Protein AF-A0A8J2E1I3-F1 (afdb_monomer_lite)

InterPro domains:
  IPR005821 Ion transport domain [PF00520] (4-92)
  IPR043203 Voltage-gated cation channel calcium and sodium [PTHR10037] (4-93)

Structure (mmCIF, N/CA/C/O backbone):
data_AF-A0A8J2E1I3-F1
#
_entry.id   AF-A0A8J2E1I3-F1
#
loop_
_atom_site.group_PDB
_atom_site.id
_atom_site.type_symbol
_atom_site.label_atom_id
_atom_site.label_alt_id
_atom_site.label_comp_id
_atom_site.label_asym_id
_atom_site.label_entity_id
_atom_site.label_seq_id
_atom_site.pdbx_PDB_ins_code
_atom_site.Cartn_x
_atom_site.Cartn_y
_atom_site.Cartn_z
_atom_site.occupancy
_atom_site.B_iso_or_equiv
_atom_site.auth_seq_id
_atom_site.auth_comp_id
_atom_site.auth_asym_id
_atom_site.auth_atom_id
_atom_site.pdbx_PDB_model_num
ATOM 1 N N . MET A 1 1 ? 33.029 -9.021 -20.312 1.00 54.19 1 MET A N 1
ATOM 2 C CA . MET A 1 1 ? 32.842 -8.884 -18.852 1.00 54.19 1 MET A CA 1
ATOM 3 C C . MET A 1 1 ? 31.464 -9.432 -18.519 1.00 54.19 1 MET A C 1
ATOM 5 O O . MET A 1 1 ? 30.497 -8.863 -18.999 1.00 54.19 1 MET A O 1
ATOM 9 N N . ASN A 1 2 ? 31.370 -10.546 -17.786 1.00 71.19 2 ASN A N 1
ATOM 10 C CA . ASN A 1 2 ? 30.108 -10.954 -17.157 1.00 71.19 2 ASN A CA 1
ATOM 11 C C . ASN A 1 2 ? 30.011 -10.188 -15.841 1.00 71.19 2 ASN A C 1
ATOM 13 O O . ASN A 1 2 ? 30.880 -10.343 -14.988 1.00 71.19 2 ASN A O 1
ATOM 17 N N . LEU A 1 3 ? 29.017 -9.309 -15.721 1.00 84.62 3 LEU A N 1
ATOM 18 C CA . LEU A 1 3 ? 28.892 -8.406 -14.575 1.00 84.62 3 LEU A CA 1
ATOM 19 C C . LEU A 1 3 ? 28.161 -9.039 -13.374 1.00 84.62 3 LEU A C 1
ATOM 21 O O . LEU A 1 3 ? 27.987 -8.368 -12.369 1.00 84.62 3 LEU A O 1
ATOM 25 N N . ASN A 1 4 ? 27.779 -10.323 -13.454 1.00 92.06 4 ASN A N 1
ATOM 26 C CA . ASN A 1 4 ? 27.189 -11.120 -12.366 1.00 92.06 4 ASN A CA 1
ATOM 27 C C . ASN A 1 4 ? 26.101 -10.396 -11.542 1.00 92.06 4 ASN A C 1
ATOM 29 O O . ASN A 1 4 ? 26.035 -10.565 -10.327 1.00 92.06 4 ASN A O 1
ATOM 33 N N . TYR A 1 5 ? 25.250 -9.598 -12.191 1.00 93.12 5 TYR A N 1
ATOM 34 C CA . TYR A 1 5 ? 24.097 -8.977 -11.539 1.00 93.12 5 TYR A CA 1
ATOM 35 C C . TYR A 1 5 ? 22.918 -9.947 -11.459 1.00 93.12 5 TYR A C 1
ATOM 37 O O . TYR A 1 5 ? 22.726 -10.778 -12.351 1.00 93.12 5 TYR A O 1
ATOM 45 N N . THR A 1 6 ? 22.114 -9.802 -10.410 1.00 95.62 6 THR A N 1
ATOM 46 C CA . THR A 1 6 ? 20.837 -10.494 -10.225 1.00 95.62 6 THR A CA 1
ATOM 47 C C . THR A 1 6 ? 19.691 -9.487 -10.296 1.00 95.62 6 THR A C 1
ATOM 49 O O . THR A 1 6 ? 19.847 -8.324 -9.930 1.00 95.62 6 THR A O 1
ATOM 52 N N . TRP A 1 7 ? 18.547 -9.930 -10.817 1.00 94.94 7 TRP A N 1
ATOM 53 C CA . TRP A 1 7 ? 17.293 -9.184 -10.758 1.00 94.94 7 TRP A CA 1
ATOM 54 C C . TRP A 1 7 ? 16.470 -9.754 -9.610 1.00 94.94 7 TRP A C 1
ATOM 56 O O . TRP A 1 7 ? 16.075 -10.921 -9.655 1.00 94.94 7 TRP A O 1
ATOM 66 N N . GLU A 1 8 ? 16.265 -8.961 -8.566 1.00 96.50 8 GLU A N 1
ATOM 67 C CA . GLU A 1 8 ? 15.612 -9.400 -7.335 1.00 96.50 8 GLU A CA 1
ATOM 68 C C . GLU A 1 8 ? 14.347 -8.583 -7.092 1.00 96.50 8 GLU A C 1
ATOM 70 O O . GLU A 1 8 ? 14.307 -7.385 -7.365 1.00 96.50 8 GLU A O 1
ATOM 75 N N . ASN A 1 9 ? 13.308 -9.254 -6.598 1.00 96.12 9 ASN A N 1
ATOM 76 C CA . ASN A 1 9 ? 12.053 -8.621 -6.211 1.00 96.12 9 ASN A CA 1
ATOM 77 C C . ASN A 1 9 ? 12.065 -8.314 -4.709 1.00 96.12 9 ASN A C 1
ATOM 79 O O . ASN A 1 9 ? 12.675 -9.047 -3.921 1.00 96.12 9 ASN A O 1
ATOM 83 N N . SER A 1 10 ? 11.335 -7.279 -4.305 1.00 96.50 10 SER A N 1
ATOM 84 C CA . SER A 1 10 ? 11.076 -7.002 -2.896 1.00 96.50 10 SER A CA 1
ATOM 85 C C . SER A 1 10 ? 10.282 -8.139 -2.250 1.00 96.50 10 SER A C 1
ATOM 87 O O . SER A 1 10 ? 9.561 -8.892 -2.904 1.00 96.50 10 SER A O 1
ATOM 89 N N . LYS A 1 11 ? 10.422 -8.303 -0.931 1.00 95.81 11 LYS A N 1
ATOM 90 C CA . LYS A 1 11 ? 9.734 -9.383 -0.194 1.00 95.81 11 LYS A CA 1
ATOM 91 C C . LYS A 1 11 ? 8.247 -9.100 0.014 1.00 95.81 11 LYS A C 1
ATOM 93 O O . LYS A 1 11 ? 7.453 -10.033 0.095 1.00 95.81 11 LYS A O 1
ATOM 98 N N . ILE A 1 12 ? 7.898 -7.825 0.157 1.00 97.88 12 ILE A N 1
ATOM 99 C CA . ILE A 1 12 ? 6.536 -7.336 0.343 1.00 97.88 12 ILE A CA 1
ATOM 100 C C . ILE A 1 12 ? 6.171 -6.566 -0.919 1.00 97.88 12 ILE A C 1
ATOM 102 O O . ILE A 1 12 ? 6.792 -5.554 -1.221 1.00 97.88 12 ILE A O 1
ATOM 106 N N . THR A 1 13 ? 5.204 -7.076 -1.677 1.00 97.69 13 THR A N 1
ATOM 107 C CA . THR A 1 13 ? 4.840 -6.542 -2.996 1.00 97.69 13 THR A CA 1
ATOM 108 C C . THR A 1 13 ? 3.327 -6.434 -3.149 1.00 97.69 13 THR A C 1
ATOM 110 O O . THR A 1 13 ? 2.558 -6.748 -2.236 1.00 97.69 13 THR A O 1
ATOM 113 N N . PHE A 1 14 ? 2.892 -6.005 -4.334 1.00 98.06 14 PHE A N 1
ATOM 114 C CA . PHE A 1 14 ? 1.489 -5.964 -4.742 1.00 98.06 14 PHE A CA 1
ATOM 115 C C . PHE A 1 14 ? 1.168 -6.971 -5.863 1.00 98.06 14 PHE A C 1
ATOM 117 O O . PHE A 1 14 ? 0.153 -6.830 -6.540 1.0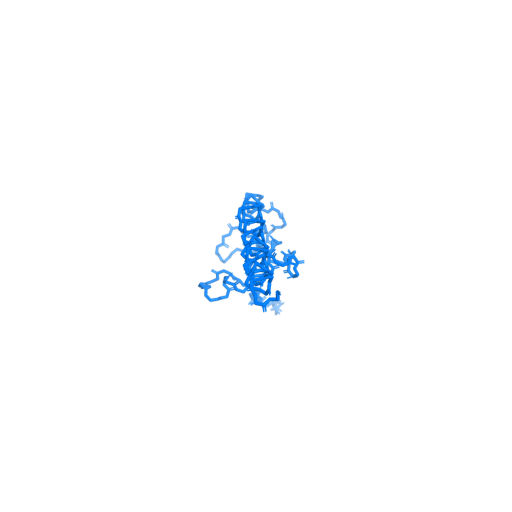0 98.06 14 PHE A O 1
ATOM 124 N N . ASP A 1 15 ? 1.996 -8.010 -6.043 1.00 97.56 15 ASP A N 1
ATOM 125 C CA . ASP A 1 15 ? 1.869 -8.969 -7.157 1.00 97.56 15 ASP A CA 1
ATOM 126 C C . ASP A 1 15 ? 0.574 -9.792 -7.096 1.00 97.56 15 ASP A C 1
ATOM 128 O O . ASP A 1 15 ? 0.011 -10.186 -8.118 1.00 97.56 15 ASP A O 1
ATOM 132 N N . HIS A 1 16 ? 0.075 -10.051 -5.885 1.00 97.62 16 HIS A N 1
ATOM 133 C CA . HIS A 1 16 ? -1.219 -10.686 -5.677 1.00 97.62 16 HIS A CA 1
ATOM 134 C C . HIS A 1 16 ? -1.884 -10.218 -4.382 1.00 97.62 16 HIS A C 1
ATOM 136 O O . HIS A 1 16 ? -1.239 -9.784 -3.428 1.00 97.62 16 HIS A O 1
ATOM 142 N N . VAL A 1 17 ? -3.200 -10.415 -4.307 1.00 97.62 17 VAL A N 1
ATOM 143 C CA . VAL A 1 17 ? -4.052 -9.905 -3.221 1.00 97.62 17 VAL A CA 1
ATOM 144 C C . VAL A 1 17 ? -3.557 -10.315 -1.824 1.00 97.62 17 VAL A C 1
ATOM 146 O O . VAL A 1 17 ? -3.553 -9.493 -0.917 1.00 97.62 17 VAL A O 1
ATOM 149 N N . GLY A 1 18 ? -3.082 -11.553 -1.641 1.00 97.75 18 GLY A N 1
ATOM 150 C CA . GLY A 1 18 ? -2.589 -12.026 -0.338 1.00 97.75 18 GLY A CA 1
ATOM 151 C C . GLY A 1 18 ? -1.391 -11.242 0.222 1.00 97.75 18 GLY A C 1
ATOM 152 O O . GLY A 1 18 ? -1.433 -10.812 1.371 1.00 97.75 18 GLY A O 1
ATOM 153 N N . VAL A 1 19 ? -0.340 -11.025 -0.579 1.00 97.75 19 VAL A N 1
ATOM 154 C CA . VAL A 1 19 ? 0.841 -10.254 -0.152 1.00 97.75 19 VAL A CA 1
ATOM 155 C C . VAL A 1 19 ? 0.526 -8.760 -0.099 1.00 97.75 19 VAL A C 1
ATOM 157 O O . VAL A 1 19 ? 0.977 -8.084 0.820 1.00 97.75 19 VAL A O 1
ATOM 160 N N . ALA A 1 20 ? -0.359 -8.274 -0.977 1.00 98.12 20 ALA A N 1
ATOM 161 C CA . ALA A 1 20 ? -0.857 -6.905 -0.916 1.00 98.12 20 ALA A CA 1
ATOM 162 C C . ALA A 1 20 ? -1.576 -6.615 0.414 1.00 98.12 20 ALA A C 1
ATOM 164 O O . ALA A 1 20 ? -1.379 -5.551 0.990 1.00 98.12 20 ALA A O 1
ATOM 165 N N . TYR A 1 21 ? -2.356 -7.558 0.958 1.00 96.94 21 TYR A N 1
ATOM 166 C CA . TYR A 1 21 ? -2.942 -7.402 2.297 1.00 96.94 21 TYR A CA 1
ATOM 167 C C . TYR A 1 21 ? -1.878 -7.260 3.389 1.00 96.94 21 TYR A C 1
ATOM 169 O O . TYR A 1 21 ? -2.058 -6.454 4.298 1.00 96.94 21 TYR A O 1
ATOM 177 N N . LEU A 1 22 ? -0.773 -8.005 3.302 1.00 97.56 22 LEU A N 1
ATOM 178 C CA . LEU A 1 22 ? 0.337 -7.882 4.247 1.00 97.56 22 LEU A CA 1
ATOM 179 C C . LEU A 1 22 ? 1.043 -6.522 4.113 1.00 97.56 22 LEU A C 1
ATOM 181 O O . LEU A 1 22 ? 1.317 -5.885 5.127 1.00 97.56 22 LEU A O 1
ATOM 185 N N . ALA A 1 23 ? 1.259 -6.049 2.882 1.00 97.88 23 ALA A N 1
ATOM 186 C CA . ALA A 1 23 ? 1.809 -4.722 2.604 1.00 97.88 23 ALA A CA 1
ATOM 187 C C . ALA A 1 23 ? 0.916 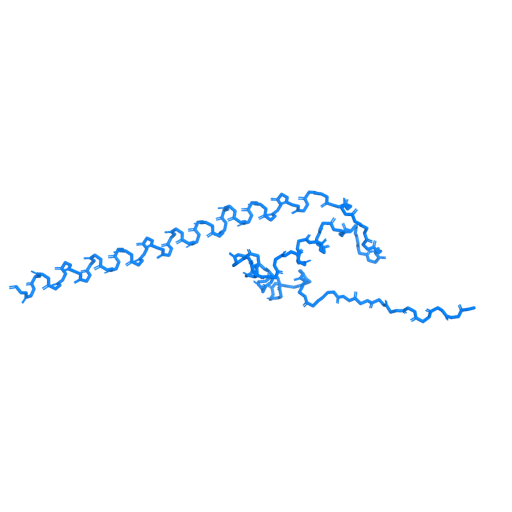-3.610 3.178 1.00 97.88 23 ALA A C 1
ATOM 189 O O . ALA A 1 23 ? 1.374 -2.725 3.897 1.00 97.88 23 ALA A O 1
ATOM 190 N N . LEU A 1 24 ? -0.392 -3.689 2.927 1.00 96.19 24 LEU A N 1
ATOM 191 C CA . LEU A 1 24 ? -1.366 -2.731 3.447 1.00 96.19 24 LEU A CA 1
ATOM 192 C C . LEU A 1 24 ? -1.495 -2.797 4.969 1.00 96.19 24 LEU A C 1
ATOM 194 O O . LEU A 1 24 ? -1.736 -1.770 5.598 1.00 96.19 24 LEU A O 1
ATOM 198 N N . PHE A 1 25 ? -1.308 -3.970 5.575 1.00 94.56 25 PHE A N 1
ATOM 199 C CA . PHE A 1 25 ? -1.256 -4.104 7.027 1.00 94.56 25 PHE A CA 1
ATOM 200 C C . PHE A 1 25 ? -0.041 -3.373 7.619 1.00 94.56 25 PHE A C 1
ATOM 202 O O . PHE A 1 25 ? -0.221 -2.596 8.552 1.00 94.56 25 PHE A O 1
ATOM 209 N N . GLN A 1 26 ? 1.153 -3.534 7.034 1.00 96.62 26 GLN A N 1
ATOM 210 C CA . GLN A 1 26 ? 2.365 -2.795 7.430 1.00 96.62 26 GLN A CA 1
ATOM 211 C C . GLN A 1 26 ? 2.176 -1.276 7.332 1.00 96.62 26 GLN A C 1
ATOM 213 O O . GLN A 1 26 ? 2.495 -0.535 8.266 1.00 96.62 26 GLN A O 1
ATOM 218 N N . VAL A 1 27 ? 1.572 -0.811 6.233 1.00 96.06 27 VAL A N 1
ATOM 219 C CA . VAL A 1 27 ? 1.212 0.604 6.057 1.00 96.06 27 VAL A CA 1
ATOM 220 C C . VAL A 1 27 ? 0.199 1.057 7.109 1.00 96.06 27 VAL A C 1
ATOM 222 O O . VAL A 1 27 ? 0.351 2.133 7.682 1.00 96.06 27 VAL A O 1
ATOM 225 N N . ALA A 1 28 ? -0.824 0.250 7.399 1.00 93.75 28 ALA A N 1
ATOM 226 C CA . ALA A 1 28 ? -1.873 0.619 8.344 1.00 93.75 28 ALA A CA 1
ATOM 227 C C . ALA A 1 28 ? -1.366 0.759 9.787 1.00 93.75 28 ALA A C 1
ATOM 229 O O . ALA A 1 28 ? -1.878 1.596 10.531 1.00 93.75 28 ALA A O 1
ATOM 230 N N . THR A 1 29 ? -0.369 -0.041 10.178 1.00 91.75 29 THR A N 1
ATOM 231 C CA . THR A 1 29 ? 0.250 0.011 11.510 1.00 91.75 29 THR A CA 1
ATOM 232 C C . THR A 1 29 ? 1.451 0.949 11.595 1.00 91.75 29 THR A C 1
ATOM 234 O O . THR A 1 29 ? 1.974 1.131 12.689 1.00 91.75 29 THR A O 1
ATOM 237 N N . PHE A 1 30 ? 1.881 1.543 10.475 1.00 92.69 30 PHE A N 1
ATOM 238 C CA . PHE A 1 30 ? 3.107 2.342 10.359 1.00 92.69 30 PHE A CA 1
ATOM 239 C C . PHE A 1 30 ? 4.396 1.587 10.739 1.00 92.69 30 PHE A C 1
ATOM 241 O O . PHE A 1 30 ? 5.366 2.196 11.184 1.00 92.69 30 PHE A O 1
ATOM 248 N N . GLU A 1 31 ? 4.447 0.276 10.503 1.00 95.12 31 GLU A N 1
ATOM 249 C CA . GLU A 1 31 ? 5.614 -0.576 10.786 1.00 95.12 31 GLU A CA 1
ATOM 250 C C . GLU A 1 31 ? 6.078 -1.236 9.481 1.00 95.12 31 GLU A C 1
ATOM 252 O O . GLU A 1 31 ? 5.325 -2.003 8.885 1.00 95.12 31 GLU A O 1
ATOM 257 N N . GLY A 1 32 ? 7.294 -0.927 9.011 1.00 94.56 32 GLY A N 1
ATOM 258 C CA . GLY A 1 32 ? 7.805 -1.401 7.708 1.00 94.56 32 GLY A CA 1
ATOM 259 C C . GLY A 1 32 ? 7.130 -0.763 6.481 1.00 94.56 32 GLY A C 1
ATOM 260 O O . GLY A 1 32 ? 7.175 -1.297 5.377 1.00 94.56 32 GLY A O 1
ATOM 261 N N . TRP A 1 33 ? 6.433 0.359 6.676 1.00 96.06 33 TRP A N 1
ATOM 262 C CA . TRP A 1 33 ? 5.680 1.052 5.627 1.00 96.06 33 TRP A CA 1
ATOM 263 C C . TRP A 1 33 ? 6.561 1.869 4.677 1.00 96.06 33 TRP A C 1
ATOM 265 O O . TRP A 1 33 ? 6.140 2.164 3.558 1.00 96.06 33 TRP A O 1
ATOM 275 N N . MET A 1 34 ? 7.757 2.263 5.126 1.00 96.56 34 MET A N 1
ATOM 276 C CA . MET A 1 34 ? 8.658 3.107 4.344 1.00 96.56 34 MET A CA 1
ATOM 277 C C . MET A 1 34 ? 9.195 2.344 3.138 1.00 96.56 34 MET A C 1
ATOM 279 O O . MET A 1 34 ? 9.142 2.876 2.039 1.00 96.56 34 MET A O 1
ATOM 283 N N . GLU A 1 35 ? 9.603 1.087 3.324 1.00 96.69 35 GLU A N 1
ATOM 284 C CA . GLU A 1 35 ? 10.105 0.222 2.255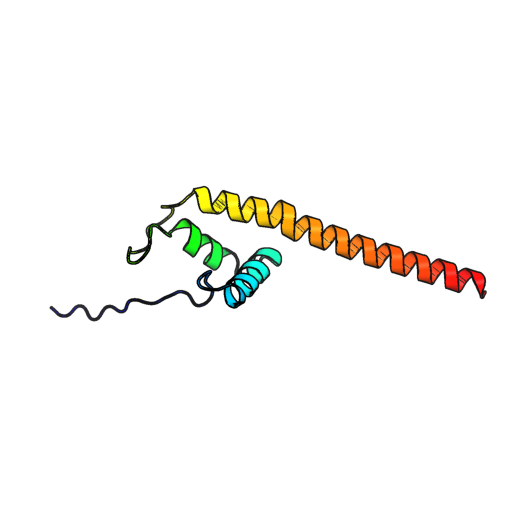 1.00 96.69 35 GLU A CA 1
ATOM 285 C C . GLU A 1 35 ? 9.026 -0.023 1.190 1.00 96.69 35 GLU A C 1
ATOM 287 O O . GLU A 1 35 ? 9.269 0.130 -0.002 1.00 96.69 35 GLU A O 1
ATOM 292 N N . VAL A 1 36 ? 7.792 -0.310 1.622 1.00 97.94 36 VAL A N 1
ATOM 293 C CA . VAL A 1 36 ? 6.645 -0.512 0.720 1.00 97.94 36 VAL A CA 1
ATOM 294 C C . VAL A 1 36 ? 6.338 0.749 -0.094 1.00 97.94 36 VAL A C 1
ATOM 296 O O . VAL A 1 36 ? 5.997 0.669 -1.276 1.00 97.94 36 VAL A O 1
ATOM 299 N N . MET A 1 37 ? 6.419 1.920 0.539 1.00 97.88 37 MET A N 1
ATOM 300 C CA . MET A 1 37 ? 6.143 3.193 -0.121 1.00 97.88 37 MET A CA 1
ATOM 301 C C . MET A 1 37 ? 7.283 3.612 -1.054 1.00 97.88 37 MET A C 1
ATOM 303 O O . MET A 1 37 ? 6.999 4.094 -2.148 1.00 97.88 37 MET A O 1
ATOM 307 N N . GLU A 1 38 ? 8.540 3.417 -0.652 1.00 97.94 38 GLU A N 1
ATOM 308 C CA . GLU A 1 38 ? 9.727 3.685 -1.471 1.00 97.94 38 GLU A CA 1
ATOM 309 C C . GLU A 1 38 ? 9.693 2.842 -2.750 1.00 97.94 38 GLU A C 1
ATOM 311 O O . GLU A 1 38 ? 9.742 3.400 -3.845 1.00 97.94 38 GLU A O 1
ATOM 316 N N . ASP 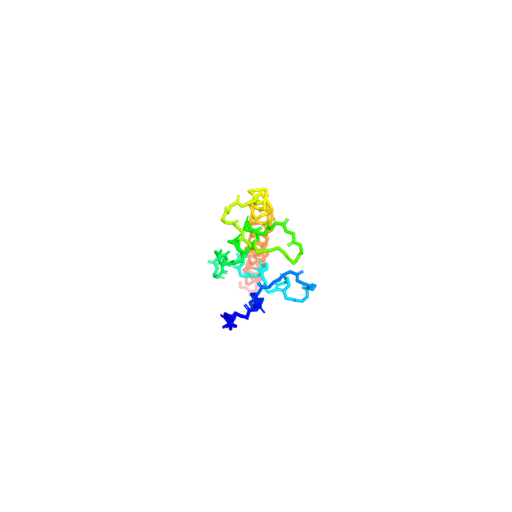A 1 39 ? 9.453 1.532 -2.628 1.00 98.00 39 ASP A N 1
ATOM 317 C CA . ASP A 1 39 ? 9.333 0.624 -3.775 1.00 98.00 39 ASP A CA 1
ATOM 318 C C . ASP A 1 39 ? 8.236 1.073 -4.758 1.00 98.00 39 ASP A C 1
ATOM 320 O O . ASP A 1 39 ? 8.405 1.020 -5.979 1.00 98.00 39 ASP A O 1
ATOM 324 N N . ALA A 1 40 ? 7.102 1.554 -4.241 1.00 98.00 40 ALA A N 1
ATOM 325 C CA . ALA A 1 40 ? 5.987 2.025 -5.059 1.00 98.00 40 ALA A CA 1
ATOM 326 C C . ALA A 1 40 ? 6.253 3.385 -5.733 1.00 98.00 40 ALA A C 1
ATOM 328 O O . ALA A 1 40 ? 5.794 3.621 -6.855 1.00 98.00 40 ALA A O 1
ATOM 329 N N . VAL A 1 41 ? 6.968 4.282 -5.054 1.00 98.50 41 VAL A N 1
ATOM 330 C CA . VAL A 1 41 ? 7.326 5.619 -5.551 1.00 98.50 41 VAL A CA 1
ATOM 331 C C . VAL A 1 41 ? 8.454 5.548 -6.582 1.00 98.50 41 VAL A C 1
ATOM 333 O O . VAL A 1 41 ? 8.470 6.342 -7.525 1.00 98.50 41 VAL A O 1
ATOM 336 N N . ASP A 1 42 ? 9.350 4.573 -6.464 1.00 98.56 42 ASP A N 1
ATOM 337 C CA . ASP A 1 42 ? 10.462 4.376 -7.395 1.00 98.56 42 ASP A CA 1
ATOM 338 C C . ASP A 1 42 ? 10.079 3.539 -8.630 1.00 98.56 42 ASP A C 1
ATOM 340 O O . ASP A 1 42 ? 10.823 3.488 -9.622 1.00 98.56 42 ASP A O 1
ATOM 344 N N . ALA A 1 43 ? 8.904 2.902 -8.604 1.00 97.94 43 ALA A N 1
ATOM 345 C CA . ALA A 1 43 ? 8.386 2.085 -9.693 1.00 97.94 43 ALA A CA 1
ATOM 346 C C . ALA A 1 43 ? 8.108 2.908 -10.964 1.00 97.94 43 ALA A C 1
ATOM 348 O O . ALA A 1 43 ? 7.450 3.948 -10.937 1.00 97.94 43 ALA A O 1
ATOM 349 N N . ARG A 1 44 ? 8.564 2.399 -12.118 1.00 97.00 44 ARG A N 1
ATOM 350 C CA . ARG A 1 44 ? 8.396 3.056 -13.435 1.00 97.00 44 ARG A CA 1
ATOM 351 C C . ARG A 1 44 ? 7.653 2.234 -14.480 1.00 97.00 44 ARG A C 1
ATOM 353 O O . ARG A 1 44 ? 7.188 2.786 -15.473 1.00 97.00 44 ARG A O 1
ATOM 360 N N . GLY A 1 45 ? 7.576 0.925 -14.285 1.00 96.25 45 GLY A N 1
ATOM 361 C CA . GLY A 1 45 ? 7.000 -0.022 -15.230 1.00 96.25 45 GLY A CA 1
ATOM 362 C C . GLY A 1 45 ? 7.600 -1.411 -15.040 1.00 96.25 45 GLY A C 1
ATOM 363 O O . GLY A 1 45 ? 8.603 -1.570 -14.347 1.00 96.25 45 GLY A O 1
ATOM 364 N N . VAL A 1 46 ? 6.970 -2.411 -15.651 1.00 96.19 46 VAL A N 1
ATOM 365 C CA . VAL A 1 46 ? 7.443 -3.801 -15.617 1.00 96.19 46 VAL A CA 1
ATOM 366 C C . VAL A 1 46 ? 8.770 -3.909 -16.375 1.00 96.19 46 VAL A C 1
ATOM 368 O O . VAL A 1 46 ? 8.942 -3.257 -17.403 1.00 96.19 46 VAL A O 1
ATOM 371 N N . ASP A 1 47 ? 9.702 -4.703 -15.844 1.00 97.06 47 ASP A N 1
ATOM 372 C CA . ASP A 1 47 ? 11.047 -4.934 -16.398 1.00 97.06 47 ASP A CA 1
ATOM 373 C C . ASP A 1 47 ? 11.924 -3.670 -16.540 1.00 97.06 47 ASP A C 1
ATOM 375 O O . ASP A 1 47 ? 12.913 -3.657 -17.276 1.00 97.06 47 ASP A O 1
ATOM 379 N N . LEU A 1 48 ? 11.590 -2.596 -15.816 1.00 97.44 48 LEU A N 1
ATOM 380 C CA . LEU A 1 48 ? 12.389 -1.373 -15.741 1.00 97.44 48 LEU A CA 1
ATOM 381 C C . LEU A 1 48 ? 13.031 -1.240 -14.363 1.00 97.44 48 LEU A C 1
ATOM 383 O O . LEU A 1 48 ? 12.357 -1.367 -13.345 1.00 97.44 48 LEU A O 1
ATOM 387 N N . GLN A 1 49 ? 14.327 -0.912 -14.327 1.00 97.19 49 GLN A N 1
ATOM 388 C CA . GLN A 1 49 ? 15.021 -0.630 -13.066 1.00 97.19 49 GLN A CA 1
ATOM 389 C C . GLN A 1 49 ? 14.317 0.533 -12.348 1.00 97.19 49 GLN A C 1
ATOM 391 O O . GLN A 1 49 ? 14.083 1.566 -12.999 1.00 97.19 49 GLN A O 1
ATOM 396 N N . PRO A 1 50 ? 14.003 0.407 -11.045 1.00 97.75 50 PRO A N 1
ATOM 397 C CA . PRO A 1 50 ? 13.471 1.511 -10.261 1.00 97.75 50 PRO A CA 1
ATOM 398 C C . PRO A 1 50 ? 14.378 2.740 -10.345 1.00 97.75 50 PRO A C 1
ATOM 400 O O . PRO A 1 50 ? 15.603 2.635 -10.466 1.00 97.75 50 PRO A O 1
ATOM 403 N N . GLN A 1 51 ? 13.775 3.921 -10.327 1.00 98.25 51 GLN A N 1
ATOM 404 C CA . GLN A 1 51 ? 14.508 5.176 -10.224 1.00 98.25 51 GLN A CA 1
ATOM 405 C C . GLN A 1 51 ? 13.860 6.002 -9.133 1.00 98.25 51 GLN A C 1
ATOM 407 O O . GLN A 1 51 ? 12.641 6.159 -9.137 1.00 98.25 51 GLN A O 1
ATOM 412 N N . ARG A 1 52 ? 14.704 6.591 -8.286 1.00 97.88 52 ARG A N 1
ATOM 413 C CA . ARG A 1 52 ? 14.265 7.411 -7.167 1.00 97.88 52 ARG A CA 1
ATOM 414 C C . ARG A 1 52 ? 13.197 8.425 -7.574 1.00 97.88 52 ARG A C 1
ATOM 416 O O . ARG A 1 52 ? 13.456 9.257 -8.447 1.00 97.88 52 ARG A O 1
ATOM 423 N N . GLU A 1 53 ? 12.046 8.354 -6.913 1.00 97.19 53 GLU A N 1
ATOM 424 C CA . GLU A 1 53 ? 10.916 9.280 -7.047 1.00 97.19 53 GLU A CA 1
ATOM 425 C C . GLU A 1 53 ? 10.322 9.395 -8.457 1.00 97.19 53 GLU A C 1
ATOM 427 O O . GLU A 1 53 ? 9.803 10.440 -8.856 1.00 97.19 53 GLU A O 1
ATOM 432 N N . ALA A 1 54 ? 10.365 8.320 -9.238 1.00 98.06 54 ALA A N 1
ATOM 433 C CA . ALA A 1 54 ? 9.859 8.354 -10.602 1.00 98.06 54 ALA A CA 1
ATOM 434 C C . ALA A 1 54 ? 8.321 8.348 -10.720 1.00 98.06 54 ALA A C 1
ATOM 436 O O . ALA A 1 54 ? 7.789 8.805 -11.733 1.00 98.06 54 ALA A O 1
ATOM 437 N N . ASN A 1 55 ? 7.605 7.879 -9.696 1.00 97.50 55 ASN A N 1
ATOM 438 C CA . ASN A 1 55 ? 6.146 7.855 -9.619 1.00 97.50 55 ASN A CA 1
ATOM 439 C C . ASN A 1 55 ? 5.633 8.543 -8.343 1.00 97.50 55 ASN A C 1
ATOM 441 O O . ASN A 1 55 ? 5.058 7.927 -7.446 1.00 97.50 55 ASN A O 1
ATOM 445 N N . LEU A 1 56 ? 5.783 9.868 -8.284 1.00 96.44 56 LEU A N 1
ATOM 446 C CA . LEU A 1 56 ? 5.326 10.689 -7.152 1.00 96.44 56 LEU A CA 1
ATOM 447 C C . LEU A 1 56 ? 3.822 10.558 -6.844 1.00 96.44 56 LEU A C 1
ATOM 449 O O . LEU A 1 56 ? 3.401 10.789 -5.712 1.00 96.44 56 LEU A O 1
ATOM 453 N N . TRP A 1 57 ? 2.996 10.170 -7.821 1.00 96.94 57 TRP A N 1
ATOM 454 C CA . TRP A 1 57 ? 1.561 9.957 -7.609 1.00 96.94 57 TRP A CA 1
ATOM 455 C C . TRP A 1 57 ? 1.263 8.777 -6.676 1.00 96.94 57 TRP A C 1
ATOM 457 O O . TRP A 1 57 ? 0.198 8.756 -6.058 1.00 96.94 57 TRP A O 1
ATOM 467 N N . ALA A 1 58 ? 2.201 7.839 -6.507 1.00 97.50 58 ALA A N 1
ATOM 468 C CA . ALA A 1 58 ? 2.062 6.737 -5.560 1.00 97.50 58 ALA A CA 1
ATOM 469 C C . ALA A 1 58 ? 1.888 7.227 -4.110 1.00 97.50 58 ALA A C 1
ATOM 471 O O . ALA A 1 58 ? 1.106 6.637 -3.365 1.00 97.50 58 ALA A O 1
ATOM 472 N N . TYR A 1 59 ? 2.498 8.356 -3.720 1.00 97.50 59 TYR A N 1
ATOM 473 C CA . TYR A 1 59 ? 2.283 8.945 -2.390 1.00 97.50 5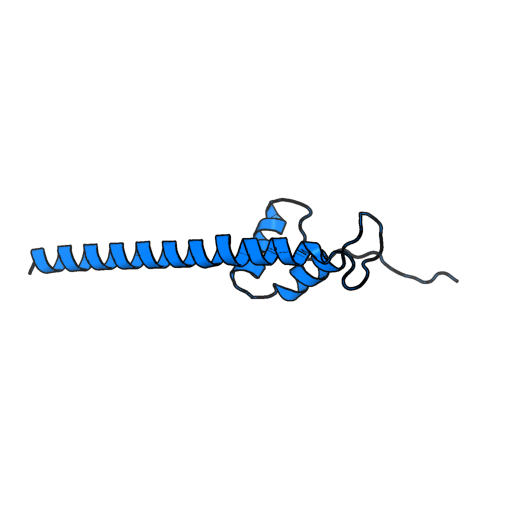9 TYR A CA 1
ATOM 474 C C . TYR A 1 59 ? 0.804 9.235 -2.110 1.00 97.50 59 TYR A C 1
ATOM 476 O O . TYR A 1 59 ? 0.320 9.006 -1.002 1.00 97.50 59 TYR A O 1
ATOM 484 N N . VAL A 1 60 ? 0.061 9.702 -3.118 1.00 97.50 60 VAL A N 1
ATOM 485 C CA . VAL A 1 60 ? -1.363 10.043 -2.976 1.00 97.50 60 VAL A CA 1
ATOM 486 C C . VAL A 1 60 ? -2.188 8.807 -2.621 1.00 97.50 60 VAL A C 1
ATOM 488 O O . VAL A 1 60 ? -3.076 8.895 -1.772 1.00 97.50 60 VAL A O 1
ATOM 491 N N . TYR A 1 61 ? -1.869 7.651 -3.208 1.00 96.25 61 TYR A N 1
ATOM 492 C CA . TYR A 1 61 ? -2.518 6.386 -2.867 1.00 96.25 61 TYR A CA 1
ATOM 493 C C . TYR A 1 61 ? -2.352 6.054 -1.377 1.00 96.25 61 TYR A C 1
ATOM 495 O O . TYR A 1 61 ? -3.346 5.805 -0.692 1.00 96.25 61 TYR A O 1
ATOM 503 N N . PHE A 1 62 ? -1.124 6.124 -0.852 1.00 96.75 62 PHE A N 1
ATOM 504 C CA . PHE A 1 62 ? -0.857 5.810 0.554 1.00 96.75 62 PHE A CA 1
ATOM 505 C C . PHE A 1 62 ? -1.468 6.831 1.514 1.00 96.75 62 PHE A C 1
ATOM 507 O O . PHE A 1 62 ? -2.023 6.435 2.535 1.00 96.75 62 PHE A O 1
ATOM 514 N N . VAL A 1 63 ? -1.455 8.126 1.179 1.00 95.25 63 VAL A N 1
ATOM 515 C CA . VAL A 1 63 ? -2.123 9.155 1.995 1.00 95.25 63 VAL A CA 1
ATOM 516 C C . VAL A 1 63 ? -3.623 8.880 2.092 1.00 95.25 63 VAL A C 1
ATOM 518 O O . VAL A 1 63 ? -4.173 8.885 3.193 1.00 95.25 63 VAL A O 1
ATOM 521 N N . ILE A 1 64 ? -4.290 8.588 0.971 1.00 94.75 64 ILE A N 1
ATOM 522 C CA . ILE A 1 64 ? -5.718 8.244 0.972 1.00 94.75 64 ILE A CA 1
ATOM 523 C C . ILE A 1 64 ? -5.960 6.970 1.785 1.00 94.75 64 ILE A C 1
ATOM 525 O O . ILE A 1 64 ? -6.876 6.938 2.604 1.00 94.75 64 ILE A O 1
ATOM 529 N N . PHE A 1 65 ? -5.135 5.937 1.613 1.00 94.75 65 PHE A N 1
ATOM 530 C CA . PHE A 1 65 ? -5.268 4.694 2.369 1.00 94.75 65 PHE A CA 1
ATOM 531 C C . PHE A 1 65 ? -5.094 4.902 3.881 1.00 94.75 65 PHE A C 1
ATOM 533 O O . PHE A 1 65 ? -5.889 4.389 4.664 1.00 94.75 65 PHE A O 1
ATOM 540 N N . ILE A 1 66 ? -4.118 5.700 4.310 1.00 92.00 66 ILE A N 1
ATOM 541 C CA . ILE A 1 66 ? -3.891 6.000 5.729 1.00 92.00 66 ILE A CA 1
ATOM 542 C C . ILE A 1 66 ? -5.058 6.814 6.302 1.00 92.00 66 ILE A C 1
ATOM 544 O O . ILE A 1 66 ? -5.580 6.498 7.375 1.00 92.00 66 ILE A O 1
ATOM 548 N N . VAL A 1 67 ? -5.504 7.846 5.580 1.00 89.88 67 VAL A N 1
ATOM 549 C CA . VAL A 1 67 ? -6.570 8.735 6.055 1.00 89.88 67 VAL A CA 1
ATOM 550 C C . VAL A 1 67 ? -7.920 8.023 6.095 1.00 89.88 67 VAL A C 1
ATOM 552 O O . VAL A 1 67 ? -8.623 8.078 7.102 1.00 89.88 67 VAL A O 1
ATOM 555 N N . CYS A 1 68 ? -8.288 7.342 5.012 1.00 85.81 68 CYS A N 1
ATOM 556 C CA . CYS A 1 68 ? -9.590 6.699 4.879 1.00 85.81 68 CYS A CA 1
ATOM 557 C C . CYS A 1 68 ? -9.625 5.293 5.476 1.00 85.81 68 CYS A C 1
ATOM 559 O O . CYS A 1 68 ? -10.662 4.890 5.981 1.00 85.81 68 CYS A O 1
ATOM 561 N N . GLY A 1 69 ? -8.536 4.533 5.398 1.00 81.50 69 GLY A N 1
ATOM 562 C CA . GLY A 1 69 ? -8.458 3.158 5.886 1.00 81.50 69 GLY A CA 1
ATOM 563 C C . GLY A 1 69 ? -8.084 3.108 7.360 1.00 81.50 69 GLY A C 1
ATOM 564 O O . GLY A 1 69 ? -8.885 2.664 8.187 1.00 81.50 69 GLY A O 1
ATOM 565 N N . SER A 1 70 ? -6.889 3.590 7.706 1.00 78.25 70 SER A N 1
ATOM 566 C CA . SER A 1 70 ? -6.339 3.431 9.057 1.00 78.25 70 SER A CA 1
ATOM 567 C C . SER A 1 70 ? -7.119 4.230 10.101 1.00 78.25 70 SER A C 1
ATOM 569 O O . SER A 1 70 ? -7.562 3.658 11.099 1.00 78.25 70 SER A O 1
ATOM 571 N N . PHE A 1 71 ? -7.371 5.525 9.871 1.00 78.19 71 PHE A N 1
ATOM 572 C CA . PHE A 1 71 ? -8.104 6.328 10.858 1.00 78.19 71 PHE A CA 1
ATOM 573 C C . PHE A 1 71 ? -9.577 5.933 10.974 1.00 78.19 71 PHE A C 1
ATOM 575 O O . PHE A 1 71 ? -10.098 5.880 12.086 1.00 78.19 71 PHE A O 1
ATOM 582 N N . PHE A 1 72 ? -10.255 5.600 9.873 1.00 81.88 72 PHE A N 1
ATOM 583 C CA . PHE A 1 72 ? -11.643 5.132 9.945 1.00 81.88 72 PHE A CA 1
ATOM 584 C C . PHE A 1 72 ? -11.759 3.811 10.713 1.00 81.88 72 PHE A C 1
ATOM 586 O O . PHE A 1 72 ? -12.607 3.688 11.595 1.00 81.88 72 PHE A O 1
ATOM 593 N N . THR A 1 73 ? -10.883 2.844 10.423 1.00 81.69 73 THR A N 1
ATOM 594 C CA . THR A 1 73 ? -10.923 1.518 11.058 1.00 81.69 73 THR A CA 1
ATOM 595 C C . THR A 1 73 ? -10.611 1.603 12.551 1.00 81.69 73 THR A C 1
ATOM 597 O O . THR A 1 73 ? -11.317 0.994 13.356 1.00 81.69 73 THR A O 1
ATOM 600 N N . LEU A 1 74 ? -9.614 2.404 12.948 1.00 83.06 74 LEU A N 1
ATOM 601 C CA . LEU A 1 74 ? -9.301 2.633 14.362 1.00 83.06 74 LEU A CA 1
ATOM 602 C C . LEU A 1 74 ? -10.453 3.330 15.092 1.00 83.06 74 LEU A C 1
ATOM 604 O O . LEU A 1 74 ? -10.846 2.891 16.173 1.00 83.06 74 LEU A O 1
ATOM 608 N N . ASN A 1 75 ? -11.039 4.366 14.487 1.00 84.31 75 ASN A N 1
ATOM 609 C CA . ASN A 1 75 ? -12.167 5.085 15.078 1.00 84.31 75 ASN A CA 1
ATOM 610 C C . ASN A 1 75 ? -13.399 4.182 15.236 1.00 84.31 75 ASN A C 1
ATOM 612 O O . ASN A 1 75 ? -14.068 4.232 16.270 1.00 84.31 75 ASN A O 1
ATOM 616 N N . LEU A 1 76 ? -13.672 3.313 14.258 1.00 88.44 76 LEU A N 1
ATOM 617 C CA . LEU A 1 76 ? -14.743 2.321 14.340 1.00 88.44 76 LEU A CA 1
ATOM 618 C C . LEU A 1 76 ? -14.485 1.311 15.465 1.00 88.44 76 LEU A C 1
ATOM 620 O O . LEU A 1 76 ? -15.383 1.028 16.256 1.00 88.44 76 LEU A O 1
ATOM 624 N N . PHE A 1 77 ? -13.262 0.786 15.562 1.00 89.06 77 PHE A N 1
ATOM 625 C CA . PHE A 1 77 ? -12.897 -0.192 16.586 1.00 89.06 77 PHE A CA 1
ATOM 626 C C . PHE A 1 77 ? -13.023 0.387 18.002 1.00 89.06 77 PHE A C 1
ATOM 628 O O . PHE A 1 77 ? -13.635 -0.235 18.872 1.00 89.06 77 PHE A O 1
ATOM 635 N N . ILE A 1 78 ? -12.521 1.609 18.216 1.00 91.31 78 ILE A N 1
ATOM 636 C CA . ILE A 1 78 ? -12.670 2.343 19.481 1.00 91.31 78 ILE A CA 1
ATOM 637 C C . ILE A 1 78 ? -14.154 2.551 19.807 1.00 91.31 78 ILE A C 1
ATOM 639 O O . ILE A 1 78 ? -14.569 2.282 20.935 1.00 91.31 78 ILE A O 1
ATOM 643 N N . GLY A 1 79 ? -14.962 2.968 18.826 1.00 95.06 79 GLY A N 1
ATOM 644 C CA . GLY A 1 79 ? -16.405 3.152 18.995 1.00 95.06 79 GLY A CA 1
ATOM 645 C C . GLY A 1 79 ? -17.109 1.881 19.473 1.00 95.06 79 GLY A C 1
ATOM 646 O O . GLY A 1 79 ? -17.786 1.895 20.499 1.00 95.06 79 GLY A O 1
ATOM 647 N N . VAL A 1 80 ? -16.868 0.751 18.802 1.00 95.25 80 VAL A N 1
ATOM 648 C CA . VAL A 1 80 ? -17.468 -0.545 19.162 1.00 95.25 80 VAL A CA 1
ATOM 649 C C . VAL A 1 80 ? -17.053 -1.000 20.565 1.00 95.2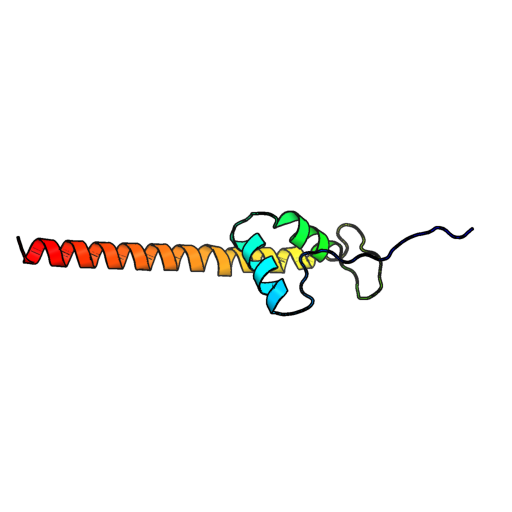5 80 VAL A C 1
ATOM 651 O O . VAL A 1 80 ? -17.885 -1.512 21.318 1.00 95.25 80 VAL A O 1
ATOM 654 N N . ILE A 1 81 ? -15.785 -0.807 20.947 1.00 95.50 81 ILE A N 1
ATOM 655 C CA . ILE A 1 81 ? -15.302 -1.155 22.292 1.00 95.50 81 ILE A CA 1
ATOM 656 C C . ILE A 1 81 ? -16.002 -0.312 23.358 1.00 95.50 81 ILE A C 1
ATOM 658 O O . ILE A 1 81 ? -16.463 -0.858 24.365 1.00 95.50 81 ILE A O 1
ATOM 662 N N . ILE A 1 82 ? -16.095 1.003 23.147 1.00 96.44 82 ILE A N 1
ATOM 663 C CA . ILE A 1 82 ? -16.743 1.924 24.086 1.00 96.44 82 ILE A CA 1
ATOM 664 C C . ILE A 1 82 ? -18.224 1.566 24.245 1.00 96.44 82 ILE A C 1
ATOM 666 O O . ILE A 1 82 ? -18.714 1.466 25.373 1.00 96.44 82 ILE A O 1
ATOM 670 N N . ASP A 1 83 ? -18.924 1.311 23.142 1.00 96.38 83 ASP A N 1
ATOM 671 C CA . ASP A 1 83 ? -20.337 0.929 23.160 1.00 96.38 83 ASP A CA 1
ATOM 672 C C . ASP A 1 83 ? -20.560 -0.387 23.912 1.00 96.38 83 ASP A C 1
ATOM 674 O O . ASP A 1 83 ? -21.464 -0.493 24.750 1.00 96.38 83 ASP A O 1
ATOM 678 N N . ASN A 1 84 ? -19.694 -1.378 23.688 1.00 95.19 84 ASN A N 1
ATOM 679 C CA . ASN A 1 84 ? -19.746 -2.645 24.410 1.00 95.19 84 ASN A CA 1
ATOM 680 C C . ASN A 1 84 ? -19.517 -2.442 25.918 1.00 95.19 84 ASN A C 1
ATOM 682 O O . ASN A 1 84 ? -20.301 -2.926 26.741 1.00 95.19 84 ASN A O 1
ATOM 686 N N . PHE A 1 85 ? -18.501 -1.659 26.289 1.00 95.94 85 PHE A N 1
ATOM 687 C CA . PHE A 1 85 ? -18.188 -1.363 27.685 1.00 95.94 85 PHE A CA 1
ATOM 688 C C . PHE A 1 85 ? -19.343 -0.638 28.393 1.00 95.94 85 PHE A C 1
ATOM 690 O O . PHE A 1 85 ? -19.725 -0.998 29.512 1.00 95.94 85 PHE A O 1
ATOM 697 N N . ASN A 1 86 ? -19.967 0.332 27.720 1.00 96.19 86 ASN A N 1
ATOM 698 C CA . ASN A 1 86 ? -21.138 1.044 28.227 1.00 96.19 86 ASN A CA 1
ATOM 699 C C . ASN A 1 86 ? -22.345 0.112 28.409 1.00 96.19 86 ASN A C 1
ATOM 701 O O . ASN A 1 86 ? -23.036 0.189 29.431 1.00 96.19 86 ASN A O 1
ATOM 705 N N . MET A 1 87 ? -22.573 -0.818 27.476 1.00 95.69 87 MET A N 1
ATOM 706 C CA . MET A 1 87 ? -23.622 -1.833 27.600 1.00 95.69 87 MET A CA 1
ATOM 707 C C . MET A 1 87 ? -23.384 -2.752 28.808 1.00 95.69 87 MET A C 1
ATOM 709 O O . MET A 1 87 ? -24.321 -3.028 29.563 1.00 95.69 87 MET A O 1
ATOM 713 N N . LEU A 1 88 ? -22.146 -3.207 29.024 1.00 94.81 88 LEU A N 1
ATOM 714 C CA . LEU A 1 88 ? -21.785 -4.040 30.176 1.00 94.81 88 LEU A CA 1
ATOM 715 C C . LEU A 1 88 ? -21.972 -3.291 31.502 1.00 94.81 88 LEU A C 1
ATOM 717 O O . LEU A 1 88 ? -22.550 -3.841 32.443 1.00 94.81 88 LEU A O 1
ATOM 721 N N . LYS A 1 89 ? -21.562 -2.017 31.568 1.00 94.19 89 LYS A N 1
ATOM 722 C CA . LYS A 1 89 ? -21.758 -1.160 32.747 1.00 94.19 89 LYS A CA 1
ATOM 723 C C . LYS A 1 89 ? -23.244 -0.974 33.072 1.00 94.19 89 LYS A C 1
ATOM 725 O O . LYS A 1 89 ? -23.631 -1.114 34.232 1.00 94.19 89 LYS A O 1
ATOM 730 N N . LYS A 1 90 ? -24.080 -0.725 32.054 1.00 94.50 90 LYS A N 1
ATOM 731 C CA . LYS A 1 90 ? -25.537 -0.584 32.210 1.00 94.50 90 LYS A CA 1
ATOM 732 C C . LYS A 1 90 ? -26.183 -1.874 32.717 1.00 94.50 90 LYS A C 1
ATOM 734 O O . LYS A 1 90 ? -26.982 -1.813 33.643 1.00 94.50 90 LYS A O 1
ATOM 739 N N . LYS A 1 91 ? -25.795 -3.037 32.172 1.00 92.06 91 LYS A N 1
ATOM 740 C CA . LYS A 1 91 ? -26.270 -4.344 32.657 1.00 92.06 91 LYS A CA 1
ATOM 741 C C . LYS A 1 91 ? -25.888 -4.565 34.121 1.00 92.06 91 LYS A C 1
ATOM 743 O O . LYS A 1 91 ? -26.758 -4.891 34.912 1.00 92.06 91 LYS A O 1
ATOM 748 N N . LYS A 1 92 ? -24.627 -4.336 34.508 1.00 88.19 92 LYS A N 1
ATOM 749 C CA . LYS A 1 92 ? -24.159 -4.537 35.893 1.00 88.19 92 LYS A CA 1
ATOM 750 C C . LYS A 1 92 ? -24.922 -3.672 36.902 1.00 88.19 92 LYS A C 1
ATOM 752 O O . LYS A 1 92 ? -25.295 -4.178 37.950 1.00 88.19 92 LYS A O 1
ATOM 757 N N . SER A 1 93 ? -25.187 -2.408 36.570 1.00 83.12 93 SER A N 1
ATOM 758 C CA . SER A 1 93 ? -25.959 -1.497 37.430 1.00 83.12 93 SER A CA 1
ATOM 759 C C . SER A 1 93 ? -27.443 -1.859 37.566 1.00 83.12 93 SER A C 1
ATOM 761 O O . SER A 1 93 ? -28.121 -1.247 38.375 1.00 83.12 93 SER A O 1
ATOM 763 N N . GLN A 1 94 ? -27.970 -2.772 36.746 1.00 72.19 94 GLN A N 1
ATOM 764 C CA . GLN A 1 94 ? -29.357 -3.239 36.840 1.00 72.19 94 GLN A CA 1
ATOM 765 C C . GLN A 1 94 ? -29.496 -4.475 37.748 1.00 72.19 94 GLN A C 1
ATOM 767 O O . GLN A 1 94 ? -30.602 -4.800 38.169 1.00 72.19 94 GLN A O 1
ATOM 772 N N . TYR A 1 95 ? -28.390 -5.175 38.027 1.00 70.31 95 TYR A N 1
ATOM 773 C CA . TYR A 1 95 ? -28.347 -6.352 38.906 1.00 70.31 95 TYR A CA 1
ATOM 774 C C . TYR A 1 95 ? -27.875 -6.037 40.335 1.00 70.31 95 TYR A C 1
ATOM 776 O O . TYR A 1 95 ? -27.957 -6.913 41.194 1.00 70.31 95 TYR A O 1
ATOM 784 N N . ILE A 1 96 ? -27.352 -4.831 40.567 1.00 64.44 96 ILE A N 1
ATOM 785 C CA . ILE A 1 96 ? -26.988 -4.281 41.882 1.00 64.44 96 ILE A CA 1
ATOM 786 C C . ILE A 1 96 ? -28.011 -3.199 42.204 1.00 64.44 96 ILE A C 1
ATOM 788 O O . ILE A 1 96 ? -28.494 -3.173 43.354 1.00 64.44 96 ILE A O 1
#

Sequence (96 aa):
MNLNYTWENSKITFDHVGVAYLALFQVATFEGWMEVMEDAVDARGVDLQPQREANLWAYVYFVIFIVCGSFFTLNLFIGVIIDNFNMLKKKKSQYI

Organism: Cotesia congregata (NCBI:txid51543)

Foldseek 3Di:
DPPPDDDDDDPQAPPDPVSVVVLLVCLLVVHPVVVHLQCQQQDDDPPDDGDGRPRVCSVVVSVCCNVVPNVVVVVVVVVVVVVVVVVVVVVVVVVD

Radius of gyration: 21.19 Å; chains: 1; bounding box: 62×23×61 Å

pLDDT: mean 92.92, std 7.95, range [54.19, 98.56]

Secondary structure (DSSP, 8-state):
----------SS-SSSHHHHHHHHHHHHHTSSHHHHHHHHHH--STTS---TTTTTTHHHHHHHIIIIIIHHHHHHHHHHHHHHHHHHHHHHHHH-